Protein AF-A0A2D8Q5S5-F1 (afdb_monomer)

Structure (mmCIF, N/CA/C/O backbone):
data_AF-A0A2D8Q5S5-F1
#
_entry.id   AF-A0A2D8Q5S5-F1
#
loop_
_atom_site.group_PDB
_atom_site.id
_atom_site.type_symbol
_atom_site.label_atom_id
_atom_site.label_alt_id
_atom_site.label_comp_id
_atom_site.label_asym_id
_atom_site.label_entity_id
_atom_site.label_seq_id
_atom_site.pdbx_PDB_ins_code
_atom_site.Cartn_x
_atom_site.Cartn_y
_atom_site.Cartn_z
_atom_site.occupancy
_atom_site.B_iso_or_equiv
_atom_site.auth_seq_id
_atom_site.auth_comp_id
_atom_site.auth_asym_id
_atom_site.auth_atom_id
_atom_site.pdbx_PDB_model_num
ATOM 1 N N . ALA A 1 1 ? 8.266 -8.808 -18.128 1.00 79.50 1 ALA A N 1
ATOM 2 C CA . ALA A 1 1 ? 6.913 -9.110 -17.613 1.00 79.50 1 ALA A CA 1
ATOM 3 C C . ALA A 1 1 ? 6.603 -8.310 -16.350 1.00 79.50 1 ALA A C 1
ATOM 5 O O . ALA A 1 1 ? 5.717 -7.475 -16.415 1.00 79.50 1 ALA A O 1
ATOM 6 N N . VAL A 1 2 ? 7.335 -8.498 -15.240 1.00 90.12 2 VAL A N 1
ATOM 7 C CA . VAL A 1 2 ? 7.041 -7.787 -13.976 1.00 90.12 2 VAL A CA 1
ATOM 8 C C . VAL A 1 2 ? 7.251 -6.274 -14.090 1.00 90.12 2 VAL A C 1
ATOM 10 O O . VAL A 1 2 ? 6.326 -5.542 -13.785 1.00 90.12 2 VAL A O 1
ATOM 13 N N . LEU A 1 3 ? 8.385 -5.802 -14.623 1.00 92.81 3 LEU A N 1
ATOM 14 C CA . LEU A 1 3 ? 8.659 -4.359 -14.785 1.00 92.81 3 LEU A CA 1
ATOM 15 C C . LEU A 1 3 ? 7.538 -3.601 -15.520 1.00 92.81 3 LEU A C 1
ATOM 17 O O . LEU A 1 3 ? 7.053 -2.590 -15.026 1.00 92.81 3 LEU A O 1
ATOM 21 N N . ALA A 1 4 ? 7.044 -4.155 -16.631 1.00 91.56 4 ALA A N 1
ATOM 22 C CA . ALA A 1 4 ? 5.961 -3.549 -17.407 1.00 91.56 4 ALA A CA 1
ATOM 23 C C . ALA A 1 4 ? 4.639 -3.426 -16.622 1.00 91.56 4 ALA A C 1
ATOM 25 O O . ALA A 1 4 ? 3.892 -2.481 -16.848 1.00 91.56 4 ALA A O 1
ATOM 26 N N 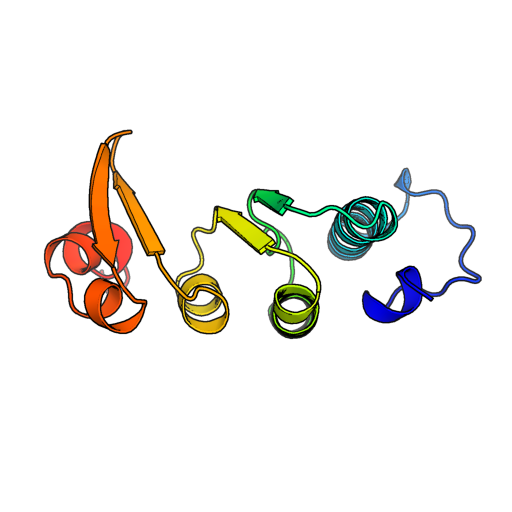. ARG A 1 5 ? 4.358 -4.333 -15.667 1.00 90.06 5 ARG A N 1
ATOM 27 C CA 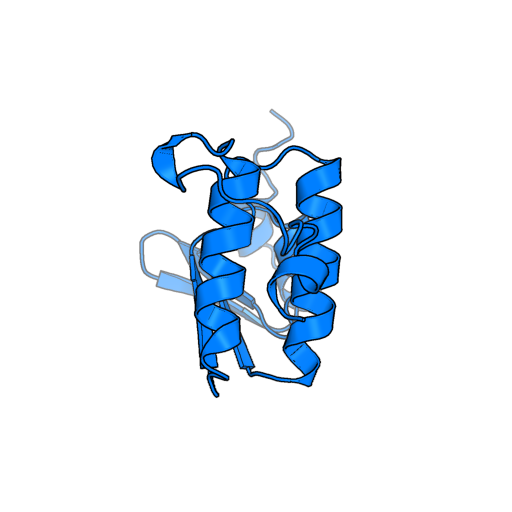. ARG A 1 5 ? 3.182 -4.223 -14.777 1.00 90.06 5 ARG A CA 1
ATOM 28 C C . ARG A 1 5 ? 3.258 -3.001 -13.863 1.00 90.06 5 ARG A C 1
ATOM 30 O O . ARG A 1 5 ? 2.224 -2.511 -13.443 1.00 90.06 5 ARG A O 1
ATOM 37 N N . PHE A 1 6 ? 4.467 -2.534 -13.574 1.00 92.19 6 PHE A N 1
ATOM 38 C CA . PHE A 1 6 ? 4.740 -1.343 -12.775 1.00 92.19 6 PHE A CA 1
ATOM 39 C C . PHE A 1 6 ? 5.067 -0.131 -13.659 1.00 92.19 6 PHE A C 1
ATOM 41 O O . PHE A 1 6 ? 5.720 0.799 -13.203 1.00 92.19 6 PHE A O 1
ATOM 48 N N . GLY A 1 7 ? 4.684 -0.145 -14.941 1.00 90.31 7 GLY A N 1
ATOM 49 C CA . GLY A 1 7 ? 4.931 0.973 -15.856 1.00 90.31 7 GLY A CA 1
ATOM 50 C C . GLY A 1 7 ? 6.413 1.255 -16.131 1.00 90.31 7 GLY A C 1
ATOM 51 O O . GLY A 1 7 ? 6.749 2.351 -16.568 1.00 90.31 7 GLY A O 1
ATOM 52 N N . LEU A 1 8 ? 7.305 0.294 -15.866 1.00 93.12 8 LEU A N 1
ATOM 53 C CA . LEU A 1 8 ? 8.738 0.416 -16.129 1.00 93.12 8 LEU A CA 1
ATOM 54 C C . LEU A 1 8 ? 9.099 -0.298 -17.432 1.00 93.12 8 LEU A C 1
ATOM 56 O O . LEU A 1 8 ? 8.731 -1.462 -17.632 1.00 93.12 8 LEU A O 1
ATOM 60 N N . ASP A 1 9 ? 9.859 0.379 -18.294 1.00 94.25 9 ASP A N 1
ATOM 61 C CA . ASP A 1 9 ? 10.360 -0.200 -19.540 1.00 94.25 9 ASP A CA 1
ATOM 62 C C . ASP A 1 9 ? 11.402 -1.301 -19.244 1.00 94.25 9 ASP A C 1
ATOM 64 O O . ASP A 1 9 ? 12.461 -1.020 -18.679 1.00 94.25 9 ASP A O 1
ATOM 68 N N . PRO A 1 10 ? 11.163 -2.568 -19.634 1.00 91.94 10 PRO A N 1
ATOM 69 C CA . PRO A 1 10 ? 12.140 -3.644 -19.463 1.00 91.94 10 PRO A CA 1
ATOM 70 C C . PRO A 1 10 ? 13.455 -3.447 -20.240 1.00 91.94 10 PRO A C 1
ATOM 72 O O . PRO A 1 10 ? 14.456 -4.113 -19.934 1.00 91.94 10 PRO A O 1
ATOM 75 N N . ALA A 1 11 ? 13.453 -2.597 -21.270 1.00 93.62 11 ALA A N 1
ATOM 76 C CA . ALA A 1 11 ? 14.638 -2.249 -22.045 1.00 93.62 11 ALA A CA 1
ATOM 77 C C . ALA A 1 11 ? 15.481 -1.153 -21.382 1.00 93.62 11 ALA A C 1
ATOM 79 O O . ALA A 1 11 ? 16.633 -0.976 -21.778 1.00 93.62 11 ALA A O 1
ATOM 80 N N . ASP A 1 12 ? 14.963 -0.475 -20.354 1.00 93.75 12 ASP A N 1
ATOM 81 C CA . ASP A 1 12 ? 15.715 0.536 -19.625 1.00 93.75 12 ASP A CA 1
ATOM 82 C 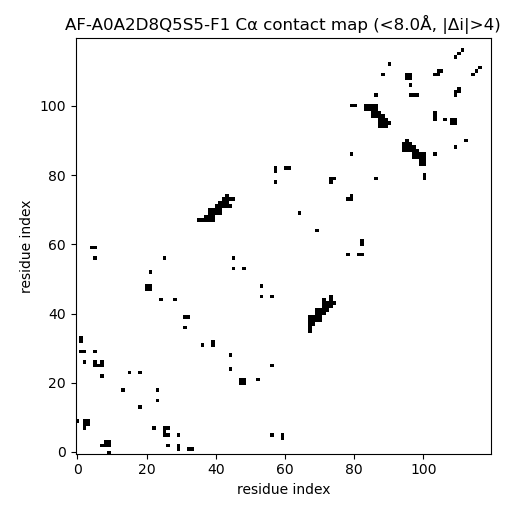C . ASP A 1 12 ? 16.962 -0.081 -18.963 1.00 93.75 12 ASP A C 1
ATOM 84 O O . ASP A 1 12 ? 16.953 -1.195 -18.419 1.00 93.75 12 ASP A O 1
ATOM 88 N N . ARG A 1 13 ? 18.081 0.636 -19.079 1.00 93.94 13 ARG A N 1
ATOM 89 C CA . ARG A 1 13 ? 19.404 0.260 -18.559 1.00 93.94 13 ARG A CA 1
ATOM 90 C C . ARG A 1 13 ? 20.001 1.333 -17.655 1.00 93.94 13 ARG A C 1
ATOM 92 O O . ARG A 1 13 ? 21.146 1.186 -17.226 1.00 93.94 13 ARG A O 1
ATOM 99 N N . ARG A 1 14 ? 19.258 2.403 -17.362 1.00 95.44 14 ARG A N 1
ATOM 100 C CA . ARG A 1 14 ? 19.681 3.426 -16.407 1.00 95.44 14 ARG A CA 1
ATOM 101 C C . ARG A 1 14 ? 19.953 2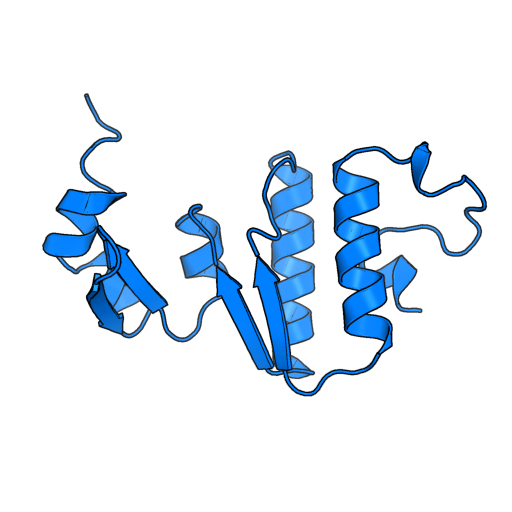.781 -15.037 1.00 95.44 14 ARG A C 1
ATOM 103 O O . ARG A 1 14 ? 19.174 1.934 -14.596 1.00 95.44 14 ARG A O 1
ATOM 110 N N . PRO A 1 15 ? 21.039 3.158 -14.339 1.00 95.31 15 PRO A N 1
ATOM 111 C CA . PRO A 1 15 ? 21.250 2.727 -12.962 1.00 95.31 15 PRO A CA 1
ATOM 112 C C . PRO A 1 15 ? 20.077 3.134 -12.062 1.00 95.31 15 PRO A C 1
ATOM 114 O O . PRO A 1 15 ? 19.567 4.244 -12.179 1.00 95.31 15 PRO A O 1
ATOM 117 N N . ALA A 1 16 ? 19.706 2.296 -11.091 1.00 93.50 16 ALA A N 1
ATOM 118 C CA . ALA A 1 16 ? 18.619 2.619 -10.158 1.00 93.50 16 ALA A CA 1
ATOM 119 C C . ALA A 1 16 ? 18.836 3.951 -9.406 1.00 93.50 16 ALA A C 1
ATOM 121 O O . ALA A 1 16 ? 17.880 4.618 -9.029 1.00 93.50 16 ALA A O 1
ATOM 122 N N . ALA A 1 17 ? 20.098 4.359 -9.225 1.00 94.62 17 ALA A N 1
ATOM 123 C CA . ALA A 1 17 ? 20.479 5.607 -8.568 1.00 94.62 17 ALA A CA 1
ATOM 124 C C . ALA A 1 17 ? 20.062 6.882 -9.325 1.00 94.62 17 ALA A C 1
ATOM 126 O O . ALA A 1 17 ? 20.031 7.944 -8.713 1.00 94.62 17 ALA A O 1
ATOM 127 N N . VAL A 1 18 ? 19.773 6.796 -10.629 1.00 95.94 18 VAL A N 1
ATOM 128 C CA . VAL A 1 18 ? 19.358 7.954 -11.444 1.00 95.94 18 VAL A CA 1
ATOM 129 C C . VAL A 1 18 ? 17.858 7.974 -11.741 1.00 95.94 18 VAL A C 1
ATOM 131 O O . VAL A 1 18 ? 17.392 8.855 -12.460 1.00 95.94 18 VAL A O 1
ATOM 134 N N . LEU A 1 19 ? 17.110 6.992 -11.232 1.00 93.12 19 LEU A N 1
ATOM 135 C CA . LEU A 1 19 ? 15.658 6.946 -11.363 1.00 93.12 19 LEU A CA 1
ATOM 136 C C . LEU A 1 19 ? 15.011 8.046 -10.520 1.00 93.12 19 LEU A C 1
ATOM 138 O O . LEU A 1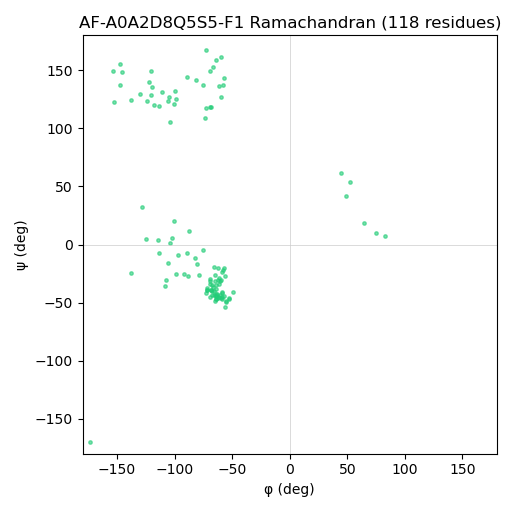 19 ? 15.516 8.405 -9.451 1.00 93.12 19 LEU A O 1
ATOM 142 N N . SER A 1 20 ? 13.865 8.548 -10.981 1.00 91.25 20 SER A N 1
ATOM 143 C CA . SER A 1 20 ? 13.021 9.409 -10.157 1.00 91.25 20 SER A CA 1
ATOM 144 C C . SER A 1 20 ? 12.574 8.667 -8.894 1.00 91.25 20 SER A C 1
ATOM 146 O O . SER A 1 20 ? 12.608 7.434 -8.824 1.00 91.25 20 SER A O 1
ATOM 148 N N . HIS A 1 21 ? 12.125 9.408 -7.881 1.00 89.75 21 HIS A N 1
ATOM 149 C CA . HIS A 1 21 ? 11.651 8.793 -6.642 1.00 89.75 21 HIS A CA 1
ATOM 150 C C . HIS A 1 21 ? 10.511 7.790 -6.899 1.00 89.75 21 HIS A C 1
ATOM 152 O O . HIS A 1 21 ? 10.567 6.657 -6.419 1.00 89.75 21 HIS A O 1
ATOM 158 N N . GLY A 1 22 ? 9.541 8.156 -7.744 1.00 90.25 22 GLY A N 1
ATOM 159 C CA . GLY A 1 22 ? 8.438 7.271 -8.113 1.00 90.25 22 GLY A CA 1
ATOM 160 C C . GLY A 1 22 ? 8.861 6.070 -8.962 1.00 90.25 22 GLY A C 1
ATOM 161 O O . GLY A 1 22 ? 8.403 4.953 -8.719 1.00 90.25 22 GLY A O 1
ATOM 162 N N . GLU A 1 23 ? 9.789 6.247 -9.908 1.00 92.06 23 GLU A N 1
ATOM 163 C CA . GLU A 1 23 ? 10.367 5.129 -10.671 1.00 92.06 23 GLU A CA 1
ATOM 164 C C . GLU A 1 23 ? 11.082 4.134 -9.751 1.00 92.06 23 GLU A C 1
ATOM 166 O O . GLU A 1 23 ? 10.903 2.921 -9.884 1.00 92.06 23 GLU A O 1
ATOM 171 N N . ARG A 1 24 ? 11.858 4.641 -8.788 1.00 93.06 24 ARG A N 1
ATOM 172 C CA . ARG A 1 24 ? 12.559 3.816 -7.807 1.00 93.06 24 ARG A CA 1
ATOM 173 C C . ARG A 1 24 ? 11.581 3.057 -6.910 1.00 93.06 24 ARG A C 1
ATOM 175 O O . ARG A 1 24 ? 11.757 1.854 -6.741 1.00 93.06 24 ARG A O 1
ATOM 182 N N . ARG A 1 25 ? 10.525 3.708 -6.413 1.00 92.25 25 ARG A N 1
ATOM 183 C CA . ARG A 1 25 ? 9.479 3.049 -5.611 1.00 92.25 25 ARG A CA 1
ATOM 184 C C . ARG A 1 25 ? 8.790 1.927 -6.393 1.00 92.25 25 ARG A C 1
ATOM 186 O O . ARG A 1 25 ? 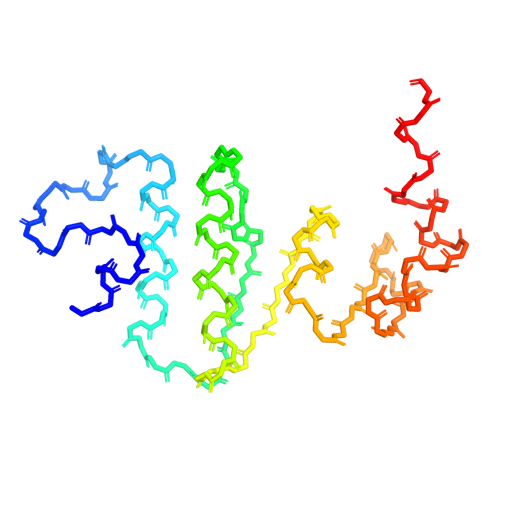8.658 0.809 -5.896 1.00 92.25 25 ARG A O 1
ATOM 193 N N . ARG A 1 26 ? 8.411 2.188 -7.651 1.00 92.75 26 ARG A N 1
ATOM 194 C CA . ARG A 1 26 ? 7.843 1.175 -8.562 1.00 92.75 26 ARG A CA 1
ATOM 195 C C . ARG A 1 26 ? 8.803 0.007 -8.781 1.00 92.75 26 ARG A C 1
ATOM 197 O O . ARG A 1 26 ? 8.372 -1.146 -8.768 1.00 92.75 26 ARG A O 1
ATOM 204 N N . LEU A 1 27 ? 10.097 0.285 -8.932 1.00 94.19 27 LEU A N 1
ATOM 205 C CA . LEU A 1 27 ? 11.121 -0.745 -9.093 1.00 94.19 27 LEU A CA 1
ATOM 206 C C . LEU A 1 27 ? 11.272 -1.603 -7.830 1.00 94.19 27 LEU A C 1
ATOM 208 O O . LEU A 1 27 ? 11.346 -2.824 -7.940 1.00 94.19 27 LEU A O 1
ATOM 212 N N . GLU A 1 28 ? 11.282 -0.999 -6.644 1.00 94.12 28 GLU A N 1
ATOM 213 C CA . GLU A 1 28 ? 11.390 -1.706 -5.361 1.00 94.12 28 GLU A CA 1
ATOM 214 C C . GLU A 1 28 ? 10.244 -2.714 -5.175 1.00 94.12 28 GLU A C 1
ATOM 216 O O . GLU A 1 28 ? 10.487 -3.892 -4.891 1.00 94.12 28 GLU A O 1
ATOM 221 N N . ILE A 1 29 ? 9.001 -2.298 -5.436 1.00 93.81 29 ILE A N 1
ATOM 222 C CA . ILE A 1 29 ? 7.838 -3.193 -5.343 1.00 93.81 29 ILE A CA 1
ATOM 223 C C . ILE A 1 29 ? 7.879 -4.255 -6.454 1.00 93.81 29 ILE A C 1
ATOM 225 O O . ILE A 1 29 ? 7.609 -5.431 -6.195 1.00 93.81 29 ILE A O 1
ATOM 229 N N . ALA A 1 30 ? 8.284 -3.892 -7.675 1.00 94.50 30 ALA A N 1
ATOM 230 C CA . ALA A 1 30 ? 8.454 -4.848 -8.769 1.00 94.50 30 ALA A CA 1
ATOM 231 C C . ALA A 1 30 ? 9.467 -5.951 -8.424 1.00 94.50 30 ALA A C 1
ATOM 233 O O . ALA A 1 30 ? 9.219 -7.126 -8.705 1.00 94.50 30 ALA A O 1
ATOM 234 N N . LEU A 1 31 ? 10.585 -5.596 -7.787 1.00 94.88 31 LEU A N 1
ATOM 235 C CA . LEU A 1 31 ? 11.587 -6.551 -7.313 1.00 94.88 31 LEU A CA 1
ATOM 236 C C . LEU A 1 31 ? 11.016 -7.469 -6.225 1.00 94.88 31 LEU A C 1
ATOM 238 O O . LEU A 1 31 ? 11.227 -8.681 -6.283 1.00 94.88 31 LEU A O 1
ATOM 242 N N . ALA A 1 32 ? 10.248 -6.927 -5.276 1.00 94.75 32 ALA A N 1
ATOM 243 C CA . ALA A 1 32 ? 9.589 -7.724 -4.244 1.00 94.75 32 ALA A CA 1
ATOM 244 C C . ALA A 1 32 ? 8.596 -8.738 -4.846 1.00 94.75 32 ALA A C 1
ATOM 246 O O . ALA A 1 32 ? 8.633 -9.923 -4.513 1.00 94.75 32 ALA A O 1
ATOM 247 N N . VAL A 1 33 ? 7.768 -8.307 -5.802 1.00 94.62 33 VAL A N 1
ATOM 248 C CA . VAL A 1 33 ? 6.793 -9.164 -6.500 1.00 94.62 33 VAL A CA 1
ATOM 249 C C . VAL A 1 33 ? 7.464 -10.211 -7.387 1.00 94.62 33 VAL A C 1
ATOM 251 O O . VAL A 1 33 ? 6.973 -11.338 -7.485 1.00 94.62 33 VAL A O 1
ATOM 254 N N . ALA A 1 34 ? 8.598 -9.890 -8.016 1.00 95.00 34 ALA A N 1
ATOM 255 C CA . ALA A 1 34 ? 9.324 -10.825 -8.877 1.00 95.00 34 ALA A CA 1
ATOM 256 C C . ALA A 1 34 ? 9.753 -12.111 -8.145 1.00 95.00 34 ALA A C 1
ATOM 258 O O . ALA A 1 34 ? 9.890 -13.157 -8.782 1.00 95.00 34 ALA A O 1
ATOM 259 N N . GLN A 1 35 ? 9.889 -12.058 -6.816 1.00 94.38 35 GLN A N 1
ATOM 260 C CA . GLN A 1 35 ? 10.196 -13.211 -5.966 1.00 94.38 35 GLN A CA 1
ATOM 261 C C . GLN A 1 35 ? 9.005 -14.161 -5.748 1.00 94.38 35 GLN A C 1
ATOM 263 O O . GLN A 1 35 ? 9.177 -15.218 -5.147 1.00 94.38 35 GLN A O 1
ATOM 268 N N . ARG A 1 36 ? 7.807 -13.815 -6.244 1.00 93.50 36 ARG A N 1
ATOM 269 C CA . ARG A 1 36 ? 6.553 -14.574 -6.067 1.00 93.50 36 ARG A CA 1
ATOM 270 C C . ARG A 1 36 ? 6.256 -14.887 -4.589 1.00 93.50 36 ARG A C 1
ATOM 272 O O . ARG A 1 36 ? 6.075 -16.055 -4.232 1.00 93.50 36 ARG A O 1
ATOM 279 N N . PRO A 1 37 ? 6.234 -13.871 -3.708 1.00 95.38 37 PRO A N 1
ATOM 280 C CA . PRO A 1 37 ? 6.015 -14.093 -2.289 1.00 95.38 37 PRO A CA 1
ATOM 281 C C . PRO A 1 37 ? 4.594 -14.596 -2.024 1.00 95.38 37 PRO A C 1
ATOM 283 O O . PRO A 1 37 ? 3.654 -14.268 -2.747 1.00 95.38 37 PRO A O 1
ATOM 286 N N . ARG A 1 38 ? 4.421 -15.349 -0.933 1.00 95.00 38 ARG A N 1
ATOM 287 C CA . ARG A 1 38 ? 3.088 -15.686 -0.399 1.00 95.00 38 ARG A CA 1
ATOM 288 C C . ARG A 1 38 ? 2.473 -14.538 0.411 1.00 95.00 38 ARG A C 1
ATOM 290 O O . ARG A 1 38 ? 1.255 -14.472 0.526 1.00 95.00 38 ARG A O 1
ATOM 297 N N . LEU A 1 39 ? 3.325 -13.685 0.982 1.00 96.62 39 LEU A N 1
ATOM 298 C CA . LEU A 1 39 ? 2.971 -12.498 1.754 1.00 96.62 39 LEU A CA 1
ATOM 299 C C . LEU A 1 39 ? 3.908 -11.358 1.356 1.00 96.62 39 LEU A C 1
ATOM 301 O O . LEU A 1 39 ? 5.127 -11.501 1.451 1.00 96.62 39 LEU A O 1
ATOM 305 N N . LEU A 1 40 ? 3.330 -10.243 0.934 1.00 96.75 40 LEU A N 1
ATOM 306 C CA . LEU A 1 40 ? 4.027 -9.009 0.615 1.00 96.75 40 LEU A CA 1
ATOM 307 C C . LEU A 1 40 ? 3.774 -7.987 1.728 1.00 96.75 40 LEU A C 1
ATOM 309 O O . LEU A 1 40 ? 2.623 -7.684 2.040 1.00 96.75 40 LEU A O 1
ATOM 313 N N . LEU A 1 41 ? 4.854 -7.480 2.321 1.00 96.88 41 LEU A N 1
ATOM 314 C CA . LEU A 1 41 ? 4.814 -6.408 3.313 1.00 96.88 41 LEU A CA 1
ATOM 315 C C . LEU A 1 41 ? 5.174 -5.098 2.616 1.00 96.88 41 LEU A C 1
ATOM 317 O O . LEU A 1 41 ? 6.249 -5.010 2.023 1.00 96.88 41 LEU A O 1
ATOM 321 N N . LEU A 1 42 ? 4.279 -4.118 2.659 1.00 95.56 42 LEU A N 1
ATOM 322 C CA . LEU A 1 42 ? 4.475 -2.814 2.031 1.00 95.56 42 LEU A CA 1
ATOM 323 C C . LEU A 1 42 ? 4.457 -1.725 3.102 1.00 95.56 42 LEU A C 1
ATOM 325 O O . LEU A 1 42 ? 3.469 -1.578 3.814 1.00 95.56 42 LEU A O 1
ATOM 329 N N . ASP A 1 43 ? 5.550 -0.980 3.210 1.00 94.62 43 ASP A N 1
ATOM 330 C CA . ASP A 1 43 ? 5.673 0.141 4.140 1.00 94.62 43 ASP A CA 1
ATOM 331 C C . ASP A 1 43 ? 5.552 1.448 3.353 1.00 94.62 43 ASP A C 1
ATOM 333 O O . ASP A 1 43 ? 6.442 1.780 2.562 1.00 94.62 43 ASP A O 1
ATOM 337 N N . GLU A 1 44 ? 4.398 2.099 3.491 1.00 94.00 44 GLU A N 1
ATOM 338 C CA . GLU A 1 44 ? 3.984 3.303 2.763 1.00 94.00 44 GLU A CA 1
ATOM 339 C C . GLU A 1 44 ? 4.279 3.232 1.247 1.00 94.00 44 GLU A C 1
ATOM 341 O O . GLU A 1 44 ? 5.094 4.002 0.716 1.00 94.00 44 GLU A O 1
ATOM 346 N N . PRO A 1 45 ? 3.687 2.260 0.516 1.00 92.81 45 PRO A N 1
ATOM 347 C CA . PRO A 1 45 ? 3.932 2.073 -0.914 1.00 92.81 45 PRO A CA 1
ATOM 348 C C . PRO A 1 45 ? 3.615 3.293 -1.792 1.00 92.81 45 PRO A C 1
ATOM 350 O O . PRO A 1 45 ? 4.147 3.364 -2.905 1.00 92.81 45 PRO A O 1
ATOM 353 N N . LEU A 1 46 ? 2.771 4.220 -1.333 1.00 92.50 46 LEU A N 1
ATOM 354 C CA . LEU A 1 46 ? 2.382 5.419 -2.080 1.00 92.50 46 LEU A CA 1
ATOM 355 C C . LEU A 1 46 ? 3.192 6.666 -1.711 1.00 92.50 46 LEU A C 1
ATOM 357 O O . LEU A 1 46 ? 3.112 7.677 -2.412 1.00 92.50 46 LEU A O 1
ATOM 361 N N . ALA A 1 47 ? 4.006 6.608 -0.654 1.00 88.75 47 ALA A N 1
ATOM 362 C CA . ALA A 1 47 ? 4.749 7.769 -0.185 1.00 88.75 47 ALA A CA 1
ATOM 363 C C . ALA A 1 47 ? 5.690 8.325 -1.267 1.00 88.75 47 ALA A C 1
ATOM 365 O O . ALA A 1 47 ? 6.534 7.609 -1.822 1.00 88.75 47 ALA A O 1
ATOM 366 N N . GLY A 1 48 ? 5.550 9.630 -1.522 1.00 85.44 48 GLY A N 1
ATOM 367 C CA . GLY A 1 48 ? 6.361 10.385 -2.477 1.00 85.44 48 GLY A CA 1
ATOM 368 C C . GLY A 1 48 ? 5.914 10.282 -3.940 1.00 85.44 48 GLY A C 1
ATOM 369 O O . GLY A 1 48 ? 6.631 10.778 -4.811 1.00 85.44 48 GLY A O 1
ATOM 370 N N . LEU A 1 49 ? 4.768 9.654 -4.221 1.00 89.69 49 LEU A N 1
ATOM 371 C CA . LEU A 1 49 ? 4.147 9.624 -5.547 1.00 89.69 49 LEU A CA 1
ATOM 372 C C . LEU A 1 49 ? 3.191 10.812 -5.739 1.00 89.69 49 LEU A C 1
ATOM 374 O O . LEU A 1 49 ? 2.517 11.239 -4.803 1.00 89.69 49 LEU A O 1
ATOM 378 N N . GLY A 1 50 ? 3.126 11.351 -6.961 1.00 89.62 50 GLY A N 1
ATOM 379 C CA . GLY A 1 50 ? 2.084 12.321 -7.326 1.00 89.62 50 GLY A CA 1
ATOM 380 C C . GLY A 1 50 ? 0.702 11.659 -7.481 1.00 89.62 50 GLY A C 1
ATOM 381 O O . GLY A 1 50 ? 0.638 10.437 -7.599 1.00 89.62 50 GLY A O 1
ATOM 382 N N . PRO A 1 51 ? -0.404 12.425 -7.565 1.00 89.38 51 PRO A N 1
ATOM 383 C CA . PRO A 1 51 ? -1.767 11.872 -7.611 1.00 89.38 51 PRO A CA 1
ATOM 384 C C . PRO A 1 51 ? -1.987 10.810 -8.701 1.00 89.38 51 PRO A C 1
ATOM 386 O O . PRO A 1 51 ? -2.484 9.719 -8.421 1.00 89.38 51 PRO A O 1
ATOM 389 N N . ASP A 1 52 ? -1.540 11.086 -9.929 1.00 90.50 52 ASP A N 1
ATOM 390 C CA . ASP A 1 52 ? -1.664 10.149 -11.054 1.00 90.50 52 ASP A CA 1
ATOM 391 C C . ASP A 1 52 ? -0.814 8.883 -10.848 1.00 90.50 52 ASP A C 1
ATOM 393 O O . ASP A 1 52 ? -1.218 7.772 -11.202 1.00 90.50 52 ASP A O 1
ATOM 397 N N . GLU A 1 53 ? 0.371 9.032 -10.252 1.00 89.94 53 GLU A N 1
ATOM 398 C CA . GLU A 1 53 ? 1.266 7.911 -9.963 1.00 89.94 53 GLU A CA 1
ATOM 399 C C . GLU A 1 53 ? 0.727 7.038 -8.825 1.00 89.94 53 GLU A C 1
ATOM 401 O O . GLU A 1 53 ? 0.806 5.810 -8.915 1.00 89.94 53 GLU A O 1
ATOM 406 N N . SER A 1 54 ? 0.143 7.651 -7.793 1.00 92.00 54 SER A N 1
ATOM 407 C CA . SER A 1 54 ? -0.540 6.962 -6.697 1.00 92.00 54 SER A CA 1
ATOM 408 C C . SER A 1 54 ? -1.735 6.171 -7.211 1.00 92.00 54 SER A C 1
ATOM 410 O O . SER A 1 54 ? -1.853 4.987 -6.902 1.00 92.00 54 SER A O 1
ATOM 412 N N . ALA A 1 55 ? -2.568 6.760 -8.074 1.00 92.12 55 ALA A N 1
ATOM 413 C CA . ALA A 1 55 ? -3.697 6.061 -8.687 1.00 92.12 55 ALA A CA 1
ATOM 414 C C . ALA A 1 55 ? -3.244 4.831 -9.498 1.00 92.12 55 ALA A C 1
ATOM 416 O O . ALA A 1 55 ? -3.793 3.736 -9.347 1.00 92.12 55 ALA A O 1
ATOM 417 N N . ALA A 1 56 ? -2.189 4.970 -10.308 1.00 91.38 56 ALA A N 1
ATOM 418 C CA . ALA A 1 56 ? -1.618 3.849 -11.056 1.00 91.38 56 ALA A CA 1
ATOM 419 C C . ALA A 1 56 ? -1.036 2.757 -10.135 1.00 91.38 56 ALA A C 1
ATOM 421 O O . ALA A 1 56 ? -1.167 1.556 -10.408 1.00 91.38 56 ALA A O 1
ATOM 422 N N . MET A 1 57 ? -0.404 3.155 -9.028 1.00 92.62 57 MET A N 1
ATOM 423 C CA . MET A 1 57 ? 0.122 2.225 -8.032 1.00 92.62 57 MET A CA 1
ATOM 424 C C . MET A 1 57 ? -1.002 1.483 -7.298 1.00 92.62 57 MET A C 1
ATOM 426 O O . MET A 1 57 ? -0.919 0.263 -7.150 1.00 92.62 57 MET A O 1
ATOM 430 N N . ILE A 1 58 ? -2.075 2.175 -6.905 1.00 94.56 58 ILE A N 1
ATOM 431 C CA . ILE A 1 58 ? -3.271 1.580 -6.294 1.00 94.56 58 ILE A CA 1
ATOM 432 C C . ILE A 1 58 ? -3.832 0.488 -7.205 1.00 94.56 58 ILE A C 1
ATOM 434 O O . ILE A 1 58 ? -4.033 -0.638 -6.756 1.00 94.56 58 ILE A O 1
ATOM 438 N N . GLU A 1 59 ? -4.006 0.756 -8.498 1.00 93.62 59 GLU A N 1
ATOM 439 C CA . GLU A 1 59 ? -4.513 -0.259 -9.428 1.00 93.62 59 GLU A CA 1
ATOM 440 C C . GLU A 1 59 ? -3.555 -1.449 -9.581 1.00 93.62 59 GLU A C 1
ATOM 442 O O . GLU A 1 59 ? -3.981 -2.608 -9.650 1.00 93.62 59 GLU A O 1
ATOM 447 N N . THR A 1 60 ? -2.246 -1.198 -9.529 1.00 92.88 60 THR A N 1
ATOM 448 C CA . THR A 1 60 ? -1.234 -2.261 -9.540 1.00 92.88 60 THR A CA 1
ATOM 449 C C . THR A 1 60 ? -1.334 -3.147 -8.292 1.00 92.88 60 THR A C 1
ATOM 451 O O . THR A 1 60 ? -1.366 -4.377 -8.402 1.00 92.88 60 THR A O 1
ATOM 454 N N . ILE A 1 61 ? -1.445 -2.552 -7.102 1.00 94.06 61 ILE A N 1
ATOM 455 C CA . ILE A 1 61 ? -1.597 -3.272 -5.827 1.00 94.06 61 ILE A CA 1
ATOM 456 C C . ILE A 1 61 ? -2.943 -4.014 -5.783 1.00 94.06 61 ILE A C 1
ATOM 458 O O . ILE A 1 61 ? -3.005 -5.182 -5.381 1.00 94.06 61 ILE A O 1
ATOM 462 N N . ARG A 1 62 ? -4.015 -3.392 -6.285 1.00 93.56 62 ARG A N 1
ATOM 463 C CA . ARG A 1 62 ? -5.346 -3.997 -6.437 1.00 93.56 62 ARG A CA 1
ATOM 464 C C . ARG A 1 62 ? -5.332 -5.211 -7.363 1.00 93.56 62 ARG A C 1
ATOM 466 O O . ARG A 1 62 ? -6.119 -6.130 -7.158 1.00 93.56 62 ARG A O 1
ATOM 473 N N . ALA A 1 63 ? -4.470 -5.259 -8.372 1.00 92.31 63 ALA A N 1
ATOM 474 C CA . ALA A 1 63 ? -4.302 -6.468 -9.174 1.00 92.31 63 ALA A CA 1
ATOM 475 C C . ALA A 1 63 ? -3.547 -7.558 -8.389 1.00 92.31 63 ALA A C 1
ATOM 477 O O . ALA A 1 63 ? -3.948 -8.724 -8.396 1.00 92.31 63 ALA A O 1
ATOM 478 N N . LEU A 1 64 ? -2.496 -7.174 -7.656 1.00 92.25 64 LEU A N 1
ATOM 479 C CA . LEU A 1 64 ? -1.621 -8.094 -6.919 1.00 92.25 64 LEU A CA 1
ATOM 480 C C . LEU A 1 64 ? -2.313 -8.847 -5.783 1.00 92.25 64 LEU A C 1
ATOM 482 O O . LEU A 1 64 ? -1.963 -9.999 -5.532 1.00 92.25 64 LEU A O 1
ATOM 486 N N . ARG A 1 65 ? -3.323 -8.259 -5.132 1.00 89.50 65 ARG A N 1
ATOM 487 C CA . ARG A 1 65 ? -4.080 -8.936 -4.057 1.00 89.50 65 ARG A CA 1
ATOM 488 C C . ARG A 1 65 ? -4.733 -10.258 -4.487 1.00 89.50 65 ARG A C 1
ATOM 490 O O . ARG A 1 65 ? -5.112 -11.056 -3.638 1.00 89.50 65 ARG A O 1
ATOM 497 N N . ARG A 1 66 ? -4.923 -10.481 -5.797 1.00 88.12 66 ARG A N 1
ATOM 498 C CA . ARG A 1 66 ? -5.460 -11.742 -6.346 1.00 88.12 66 ARG A CA 1
ATOM 499 C C . ARG A 1 66 ? -4.395 -12.836 -6.460 1.00 88.12 66 ARG A C 1
ATOM 501 O O . ARG A 1 66 ? -4.739 -14.001 -6.623 1.00 88.12 66 ARG A O 1
ATOM 508 N N . GLU A 1 67 ? -3.122 -12.460 -6.402 1.00 91.81 67 GLU A N 1
ATOM 509 C CA . GLU A 1 67 ? -1.965 -13.338 -6.589 1.00 91.81 67 GLU A CA 1
ATOM 510 C C . GLU A 1 67 ? -1.223 -13.607 -5.271 1.00 91.81 67 GLU A C 1
ATOM 512 O O . GLU A 1 67 ? -0.639 -14.677 -5.104 1.00 91.81 67 GLU A O 1
ATOM 517 N N . THR A 1 68 ? -1.232 -12.653 -4.335 1.00 94.38 68 THR A N 1
ATOM 518 C CA . THR A 1 68 ? -0.516 -12.744 -3.056 1.00 94.38 68 THR A CA 1
ATOM 519 C C . THR A 1 68 ? -1.260 -12.023 -1.935 1.00 94.38 68 THR A C 1
ATOM 521 O O . THR A 1 68 ? -2.041 -11.103 -2.181 1.00 94.38 68 THR A O 1
ATOM 524 N N . THR A 1 69 ? -1.017 -12.427 -0.688 1.00 96.50 69 THR A N 1
ATOM 525 C CA . THR A 1 69 ? -1.513 -11.695 0.482 1.00 96.50 69 THR A CA 1
ATOM 526 C C . THR A 1 69 ? -0.682 -10.434 0.679 1.00 96.50 69 THR A C 1
ATOM 528 O O . THR A 1 69 ? 0.542 -10.481 0.584 1.00 96.50 69 THR A O 1
ATOM 531 N N . ILE A 1 70 ? -1.333 -9.313 0.981 1.00 97.00 70 ILE A N 1
ATOM 532 C CA . ILE A 1 70 ? -0.672 -8.023 1.187 1.00 97.00 70 ILE A CA 1
ATOM 533 C C . ILE A 1 70 ? -0.992 -7.534 2.598 1.00 97.00 70 ILE A C 1
ATOM 535 O O . ILE A 1 70 ? -2.158 -7.479 2.984 1.00 97.00 70 ILE A O 1
ATOM 539 N N . LEU A 1 71 ? 0.044 -7.177 3.352 1.00 97.06 71 LEU A N 1
ATOM 540 C CA . LEU A 1 71 ? -0.067 -6.363 4.558 1.00 97.06 71 LEU A CA 1
ATOM 541 C C . LEU A 1 71 ? 0.630 -5.042 4.257 1.00 97.06 71 LEU A C 1
ATOM 543 O O . LEU A 1 71 ? 1.821 -5.043 3.946 1.00 97.06 71 LEU A O 1
ATOM 547 N N . MET A 1 72 ? -0.109 -3.939 4.328 1.00 95.88 72 MET A N 1
ATOM 548 C CA . MET A 1 72 ? 0.463 -2.615 4.122 1.00 95.88 72 MET A CA 1
ATOM 549 C C . MET A 1 72 ? 0.270 -1.726 5.338 1.00 95.88 72 MET A C 1
ATOM 551 O O . MET A 1 72 ? -0.731 -1.848 6.048 1.00 95.88 72 MET A O 1
ATOM 555 N N . VAL A 1 73 ? 1.227 -0.830 5.528 1.00 95.81 73 VAL A N 1
ATOM 556 C CA . VAL A 1 73 ? 1.107 0.340 6.390 1.00 95.81 73 VAL A CA 1
ATOM 557 C C . VAL A 1 73 ? 0.939 1.540 5.473 1.00 95.81 73 VAL A C 1
ATOM 559 O O . VAL A 1 73 ? 1.729 1.714 4.550 1.00 95.81 73 VAL A O 1
ATOM 562 N N . GLU A 1 74 ? -0.110 2.318 5.702 1.00 93.56 74 GLU A N 1
ATOM 563 C CA . GLU A 1 74 ? -0.388 3.551 4.975 1.00 93.56 74 GLU A CA 1
ATOM 564 C C . GLU A 1 74 ? -1.039 4.562 5.913 1.00 93.56 74 GLU A C 1
ATOM 566 O O . GLU A 1 74 ? -1.765 4.181 6.838 1.00 93.56 74 GLU A O 1
ATOM 571 N N . HIS A 1 75 ? -0.773 5.839 5.656 1.00 89.69 75 HIS A N 1
ATOM 572 C CA . HIS A 1 75 ? -1.443 6.957 6.321 1.00 89.69 75 HIS A CA 1
ATOM 573 C C . HIS A 1 75 ? -2.463 7.650 5.405 1.00 89.69 75 HIS A C 1
ATOM 575 O O . HIS A 1 75 ? -3.334 8.360 5.899 1.00 89.69 75 HIS A O 1
ATOM 581 N N . ASP A 1 76 ? -2.399 7.414 4.092 1.00 89.12 76 ASP A N 1
ATOM 582 C CA . ASP A 1 76 ? -3.420 7.860 3.145 1.00 89.12 76 ASP A CA 1
ATOM 583 C C . ASP A 1 76 ? -4.690 7.001 3.287 1.00 89.12 76 ASP A C 1
ATOM 585 O O . ASP A 1 76 ? -4.735 5.820 2.919 1.00 89.12 76 ASP A O 1
ATOM 589 N N . MET A 1 77 ? -5.750 7.604 3.828 1.00 87.25 77 MET A N 1
ATOM 590 C CA . MET A 1 77 ? -7.015 6.916 4.076 1.00 87.25 77 MET A CA 1
ATOM 591 C C . MET A 1 77 ? -7.763 6.557 2.786 1.00 87.25 77 MET A C 1
ATOM 593 O O . MET A 1 77 ? -8.449 5.531 2.762 1.00 87.25 77 MET A O 1
ATOM 597 N N . GLU A 1 78 ? -7.622 7.328 1.703 1.00 87.19 78 GLU A N 1
ATOM 598 C CA . GLU A 1 78 ? -8.229 6.978 0.414 1.00 87.19 78 GLU A CA 1
ATOM 599 C C . GLU A 1 78 ? -7.616 5.685 -0.123 1.00 87.19 78 GLU A C 1
ATOM 601 O O . GLU A 1 78 ? -8.338 4.765 -0.521 1.00 87.19 78 GLU A O 1
ATOM 606 N N . ALA A 1 79 ? -6.291 5.565 -0.045 1.00 90.94 79 ALA A N 1
ATOM 607 C CA . ALA A 1 79 ? -5.571 4.363 -0.438 1.00 90.94 79 ALA A CA 1
ATOM 608 C C . ALA A 1 79 ? -5.927 3.147 0.424 1.00 90.94 79 ALA A C 1
ATOM 610 O O . ALA A 1 79 ? -6.223 2.069 -0.108 1.00 90.94 79 ALA A O 1
ATOM 611 N N . VAL A 1 80 ? -5.944 3.319 1.751 1.00 93.31 80 VAL A N 1
ATOM 612 C CA . VAL A 1 80 ? -6.340 2.268 2.699 1.00 93.31 80 VAL A CA 1
ATOM 613 C C . VAL A 1 80 ? -7.729 1.748 2.350 1.00 93.31 80 VAL A C 1
ATOM 615 O O . VAL A 1 80 ? -7.919 0.540 2.202 1.00 93.31 80 VAL A O 1
ATOM 618 N N . PHE A 1 81 ? -8.695 2.642 2.153 1.00 91.00 81 PHE A N 1
ATOM 619 C CA . PHE A 1 81 ? -10.062 2.259 1.822 1.00 91.00 81 PHE A CA 1
ATOM 620 C C . PHE A 1 81 ? -10.210 1.669 0.419 1.00 91.00 81 PHE A C 1
ATOM 622 O O . PHE A 1 81 ? -11.061 0.807 0.204 1.00 91.00 81 PHE A O 1
ATOM 629 N N . ALA A 1 82 ? -9.387 2.101 -0.533 1.00 91.94 82 ALA A N 1
ATOM 630 C CA . ALA A 1 82 ? -9.390 1.562 -1.881 1.00 91.94 82 ALA A CA 1
ATOM 631 C C . ALA A 1 82 ? -8.855 0.121 -1.930 1.00 91.94 82 ALA A C 1
ATOM 633 O O . ALA A 1 82 ? -9.315 -0.668 -2.764 1.00 91.94 82 ALA A O 1
ATOM 634 N N . LEU A 1 83 ? -7.881 -0.222 -1.082 1.00 94.19 83 LEU A N 1
ATOM 635 C CA . LEU A 1 83 ? -7.096 -1.451 -1.207 1.00 94.19 83 LEU A CA 1
ATOM 636 C C . LEU A 1 83 ? -7.403 -2.517 -0.150 1.00 94.19 83 LEU A C 1
ATOM 638 O O . LEU A 1 83 ? -7.336 -3.708 -0.469 1.00 94.19 83 LEU A O 1
ATOM 642 N N . ALA A 1 84 ? -7.694 -2.118 1.087 1.00 95.44 84 ALA A N 1
ATOM 643 C CA . ALA A 1 84 ? -7.757 -3.031 2.221 1.00 95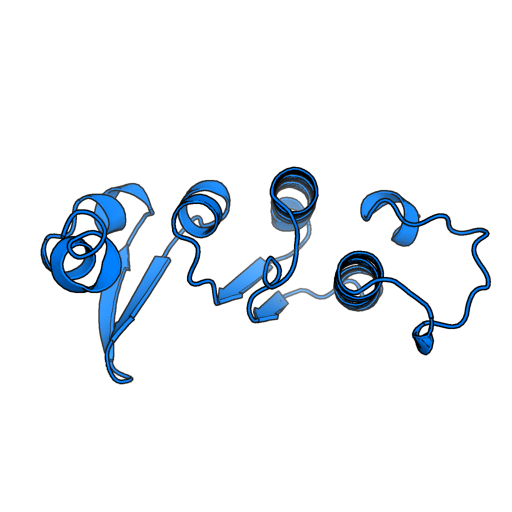.44 84 ALA A CA 1
ATOM 644 C C . ALA A 1 84 ? -9.096 -3.777 2.312 1.00 95.44 84 ALA A C 1
ATOM 646 O O . ALA A 1 84 ? -10.165 -3.207 2.130 1.00 95.44 84 ALA A O 1
ATOM 647 N N . ASP A 1 85 ? -9.032 -5.056 2.683 1.00 95.25 85 ASP A N 1
ATOM 648 C CA . ASP A 1 85 ? -10.212 -5.842 3.083 1.00 95.25 85 ASP A CA 1
ATOM 649 C C . ASP A 1 85 ? -10.505 -5.721 4.582 1.00 95.25 85 ASP A C 1
ATOM 651 O O . ASP A 1 85 ? -11.638 -5.870 5.037 1.00 95.25 85 ASP A O 1
ATOM 655 N N . ARG A 1 86 ? -9.456 -5.458 5.364 1.00 96.38 86 ARG A N 1
ATOM 656 C CA . ARG A 1 86 ? -9.495 -5.274 6.809 1.00 96.38 86 ARG A CA 1
ATOM 657 C C . ARG A 1 86 ? -8.430 -4.260 7.195 1.00 96.38 86 ARG A C 1
ATOM 659 O O . ARG A 1 86 ? -7.303 -4.328 6.713 1.00 96.38 86 ARG A O 1
ATOM 666 N N . VAL A 1 87 ? -8.787 -3.357 8.093 1.00 96.75 87 VAL A N 1
ATOM 667 C CA . VAL A 1 87 ? -7.960 -2.244 8.548 1.00 96.75 87 VAL A CA 1
ATOM 668 C C . VAL A 1 87 ? -7.796 -2.350 10.060 1.00 96.75 87 VAL A C 1
ATOM 670 O O . VAL A 1 87 ? -8.722 -2.734 10.773 1.00 96.75 87 VAL A O 1
ATOM 673 N N . THR A 1 88 ? -6.596 -2.061 10.556 1.00 96.12 88 THR A N 1
ATOM 674 C CA . THR A 1 88 ? -6.312 -1.909 11.989 1.00 96.12 88 THR A CA 1
ATOM 675 C C . THR A 1 88 ? -5.691 -0.540 12.182 1.00 96.12 88 THR A C 1
ATOM 677 O O . THR A 1 88 ? -4.682 -0.239 11.554 1.00 96.12 88 THR A O 1
ATOM 680 N N . VAL A 1 89 ? -6.298 0.280 13.034 1.00 94.69 89 VAL A N 1
ATOM 681 C CA . VAL A 1 89 ? -5.846 1.649 13.296 1.00 94.69 89 VAL A CA 1
ATOM 682 C C . VAL A 1 89 ? -5.020 1.653 14.572 1.00 94.69 89 VAL A C 1
ATOM 684 O O . VAL A 1 89 ? -5.477 1.172 15.615 1.00 94.69 89 VAL A O 1
ATOM 687 N N . LEU A 1 90 ? -3.797 2.171 14.484 1.00 93.38 90 LEU A N 1
ATOM 688 C CA . LEU A 1 90 ? -2.862 2.255 15.598 1.00 93.38 90 LEU A CA 1
ATOM 689 C C . LEU A 1 90 ? -2.670 3.715 16.006 1.00 93.38 90 LEU A C 1
ATOM 691 O O . LEU A 1 90 ? -2.367 4.551 15.170 1.00 93.38 90 LEU A O 1
ATOM 695 N N . VAL A 1 91 ? -2.767 4.000 17.304 1.00 91.38 91 VAL A N 1
ATOM 696 C CA . VAL A 1 91 ? -2.430 5.305 17.891 1.00 91.38 91 VAL A CA 1
ATOM 697 C C . VAL A 1 91 ? -1.502 5.069 19.073 1.00 91.38 91 VAL A C 1
ATOM 699 O O . VAL A 1 91 ? -1.783 4.228 19.929 1.00 91.38 91 VAL A O 1
ATOM 702 N N . ALA A 1 92 ? -0.373 5.783 19.113 1.00 90.62 92 ALA A N 1
ATOM 703 C CA . ALA A 1 92 ? 0.632 5.673 20.176 1.00 90.62 92 ALA A CA 1
ATOM 704 C C . ALA A 1 92 ? 1.030 4.211 20.498 1.00 90.62 92 ALA A C 1
ATOM 706 O O . ALA A 1 92 ? 1.135 3.808 21.659 1.00 90.62 92 ALA A O 1
ATOM 707 N N . GLY A 1 93 ? 1.202 3.391 19.454 1.00 92.25 93 GLY A N 1
ATOM 708 C CA . GLY A 1 93 ? 1.591 1.982 19.574 1.00 92.25 93 GLY A CA 1
ATOM 709 C C . GLY A 1 93 ? 0.484 1.032 20.049 1.00 92.25 93 GLY A C 1
ATOM 710 O O . GLY A 1 93 ? 0.772 -0.123 20.356 1.00 92.25 93 GLY A O 1
ATOM 711 N N . ARG A 1 94 ? -0.777 1.480 20.123 1.00 93.81 94 ARG A N 1
ATOM 712 C CA . ARG A 1 94 ? -1.925 0.648 20.513 1.00 93.81 94 ARG A CA 1
ATOM 713 C C . ARG A 1 94 ? -2.956 0.583 19.396 1.00 93.81 94 ARG A C 1
ATOM 715 O O . ARG A 1 94 ? -3.309 1.606 18.823 1.00 93.81 94 ARG A O 1
ATOM 722 N N . ALA A 1 95 ? -3.474 -0.614 19.129 1.00 95.06 95 ALA A N 1
ATOM 723 C CA . ALA A 1 95 ? -4.617 -0.782 18.239 1.00 95.06 95 ALA A CA 1
ATOM 724 C C . ALA A 1 95 ? -5.874 -0.211 18.911 1.00 95.06 95 ALA A C 1
ATOM 726 O O . ALA A 1 95 ? -6.273 -0.684 19.978 1.00 95.06 95 ALA A O 1
ATOM 727 N N . ILE A 1 96 ? -6.475 0.809 18.300 1.00 94.25 96 ILE A N 1
ATOM 728 C CA . ILE A 1 96 ? -7.676 1.477 18.823 1.00 94.25 96 ILE A CA 1
ATOM 729 C C . ILE A 1 96 ? -8.966 0.987 18.157 1.00 94.25 96 ILE A C 1
ATOM 731 O O . ILE A 1 96 ? -10.023 1.044 18.785 1.00 94.25 96 ILE A O 1
ATOM 735 N N . ALA A 1 97 ? -8.863 0.473 16.928 1.00 94.88 97 ALA A N 1
ATOM 736 C CA . ALA A 1 97 ? -9.962 -0.073 16.140 1.00 94.88 97 ALA A CA 1
ATOM 737 C C . ALA A 1 97 ? -9.437 -1.118 15.141 1.00 94.88 97 ALA A C 1
ATOM 739 O O . ALA A 1 97 ? -8.297 -1.022 14.676 1.00 94.88 97 ALA A O 1
ATOM 740 N N . ALA A 1 98 ? -10.254 -2.122 14.812 1.00 96.50 98 ALA A N 1
ATOM 741 C CA . ALA A 1 98 ? -9.938 -3.094 13.769 1.00 96.50 98 ALA A CA 1
ATOM 742 C C . ALA A 1 98 ? -11.211 -3.678 13.143 1.00 96.50 98 ALA A C 1
ATOM 744 O O . ALA A 1 98 ? -12.007 -4.303 13.842 1.00 96.50 98 ALA A O 1
ATOM 745 N N . GLY A 1 99 ? -11.367 -3.553 11.829 1.00 96.56 99 GLY A N 1
ATOM 746 C CA . GLY A 1 99 ? -12.603 -3.918 11.135 1.00 96.56 99 GLY A CA 1
ATOM 747 C C . GLY A 1 99 ? -12.473 -3.825 9.621 1.00 96.56 99 GLY A C 1
ATOM 748 O O . GLY A 1 99 ? -11.373 -3.685 9.089 1.00 96.56 99 GLY A O 1
ATOM 749 N N . SER A 1 100 ? -13.594 -3.936 8.925 1.00 96.75 100 SER A N 1
ATOM 750 C CA . SER A 1 100 ? -13.711 -3.593 7.508 1.00 96.75 100 SER A CA 1
ATOM 751 C C . SER A 1 100 ? -13.473 -2.089 7.279 1.00 96.75 100 SER A C 1
ATOM 753 O O . SER A 1 100 ? -13.627 -1.294 8.211 1.00 96.75 100 SER A O 1
ATOM 755 N N . PRO A 1 101 ? -13.122 -1.668 6.051 1.00 94.56 101 PRO A N 1
ATOM 756 C CA . PRO A 1 101 ? -13.011 -0.253 5.697 1.00 94.56 101 PRO A CA 1
ATOM 757 C C . PRO A 1 101 ? -14.226 0.589 6.108 1.00 94.56 101 PRO A C 1
ATOM 759 O O . PRO A 1 101 ? -14.055 1.690 6.622 1.00 94.56 101 PRO A O 1
ATOM 762 N N . ASP A 1 102 ? -15.441 0.063 5.935 1.00 93.62 102 ASP A N 1
ATOM 763 C CA . ASP A 1 102 ? -16.674 0.791 6.246 1.00 93.62 102 ASP A CA 1
ATOM 764 C C . ASP A 1 102 ? -16.897 0.943 7.757 1.00 93.62 102 ASP A C 1
ATOM 766 O O . ASP A 1 102 ? -17.277 2.020 8.214 1.00 93.62 102 ASP A O 1
ATOM 770 N N . GLU A 1 103 ? -16.591 -0.093 8.547 1.00 95.12 103 GLU A N 1
ATOM 771 C CA . GLU A 1 103 ? -16.619 -0.008 10.014 1.00 95.12 103 GLU A CA 1
ATOM 772 C C . GLU A 1 103 ? -15.592 1.003 10.533 1.00 95.12 103 GLU A C 1
ATOM 774 O O . GLU A 1 103 ? -15.911 1.805 11.406 1.00 95.12 103 GLU A O 1
ATOM 779 N N . ILE A 1 104 ? -14.375 0.998 9.975 1.00 94.56 104 ILE A N 1
ATOM 780 C CA . ILE A 1 104 ? -13.310 1.929 10.368 1.00 94.56 104 ILE A CA 1
ATOM 781 C C . ILE A 1 104 ? -13.643 3.368 9.972 1.00 94.56 104 ILE A C 1
ATOM 783 O O . ILE A 1 104 ? -13.418 4.276 10.769 1.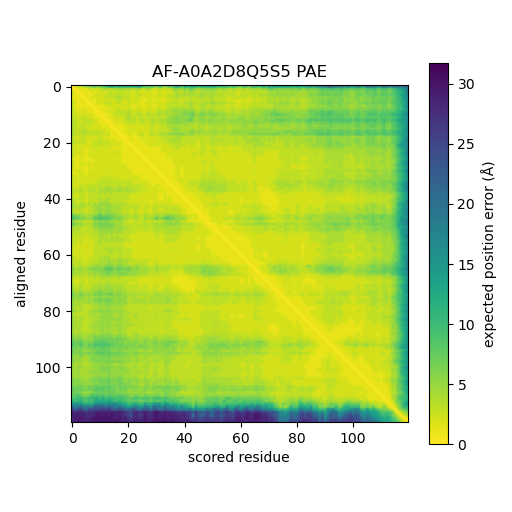00 94.56 104 ILE A O 1
ATOM 787 N N . ARG A 1 105 ? -14.222 3.590 8.786 1.00 90.94 105 ARG A N 1
ATOM 788 C CA . ARG A 1 105 ? -14.652 4.924 8.340 1.00 90.94 105 ARG A CA 1
ATOM 789 C C . ARG A 1 105 ? -15.720 5.525 9.256 1.00 90.94 105 ARG A C 1
ATOM 791 O O . ARG A 1 105 ? -15.753 6.736 9.431 1.00 90.94 105 ARG A O 1
ATOM 798 N N . ALA A 1 106 ? -16.588 4.690 9.824 1.00 92.06 106 ALA A N 1
ATOM 799 C CA . ALA A 1 106 ? -17.653 5.119 10.723 1.00 92.06 106 ALA A CA 1
ATOM 800 C C . ALA A 1 106 ? -17.242 5.158 12.209 1.00 92.06 106 ALA A C 1
ATOM 802 O O . ALA A 1 106 ? -18.037 5.611 13.035 1.00 92.06 106 ALA A O 1
ATOM 803 N N . ASP A 1 107 ? -16.048 4.678 12.578 1.00 92.44 107 ASP A N 1
ATOM 804 C CA . ASP A 1 107 ? -15.617 4.596 13.977 1.00 92.44 107 ASP A CA 1
ATOM 805 C C . ASP A 1 107 ? -15.292 5.999 14.532 1.00 92.44 107 ASP A C 1
ATOM 807 O O . ASP A 1 107 ? -14.339 6.639 14.074 1.00 92.44 107 ASP A O 1
ATOM 811 N N . PRO A 1 108 ? -16.011 6.487 15.564 1.00 91.19 108 PRO A N 1
ATOM 812 C CA . PRO A 1 108 ? -15.786 7.819 16.123 1.00 91.19 108 PRO A CA 1
ATOM 813 C C . PRO A 1 108 ? -14.369 8.045 16.664 1.00 91.19 108 PRO A C 1
ATOM 815 O O . PRO A 1 108 ? -13.883 9.174 16.639 1.00 91.19 108 PRO A O 1
ATOM 818 N N . LYS A 1 109 ? -13.690 6.999 17.158 1.00 89.50 109 LYS A N 1
ATOM 819 C CA . LYS A 1 109 ? -12.307 7.102 17.652 1.00 89.50 109 LYS A CA 1
ATOM 820 C C . LYS A 1 109 ? -11.326 7.278 16.505 1.00 89.50 109 LYS A C 1
ATOM 822 O O . LYS A 1 109 ? -10.346 7.997 16.660 1.00 89.50 109 LYS A O 1
ATOM 827 N N . VAL A 1 110 ? -11.580 6.607 15.383 1.00 89.56 110 VAL A N 1
ATOM 828 C CA . VAL A 1 110 ? -10.769 6.743 14.169 1.00 89.56 110 VAL A CA 1
ATOM 829 C C . VAL A 1 110 ? -10.990 8.118 13.563 1.00 89.56 110 VAL A C 1
ATOM 831 O O . VAL A 1 110 ? -10.015 8.794 13.254 1.00 89.56 110 VAL A O 1
ATOM 834 N N . ILE A 1 111 ? -12.247 8.566 13.480 1.00 89.00 111 ILE A N 1
ATOM 835 C CA . ILE A 1 111 ? -12.571 9.909 12.997 1.00 89.00 111 ILE A CA 1
ATOM 836 C C . ILE A 1 111 ? -11.838 10.953 13.839 1.00 89.00 111 ILE A C 1
ATOM 838 O O . ILE A 1 111 ? -11.071 11.732 13.294 1.00 89.00 111 ILE A O 1
ATOM 842 N N . ALA A 1 112 ? -11.981 10.913 15.165 1.00 86.88 112 ALA A N 1
ATOM 843 C CA . ALA A 1 112 ? -11.326 11.874 16.049 1.00 86.88 112 ALA A CA 1
ATOM 844 C C . ALA A 1 112 ? -9.787 11.847 15.981 1.00 86.88 112 ALA A C 1
ATOM 846 O O . ALA A 1 112 ? -9.164 12.864 16.251 1.00 86.88 112 ALA A O 1
ATOM 847 N N . ALA A 1 113 ? -9.174 10.702 15.664 1.00 82.12 113 ALA A N 1
ATOM 848 C CA . ALA A 1 113 ? -7.718 10.554 15.646 1.00 82.12 113 ALA A CA 1
ATOM 849 C C . ALA A 1 113 ? -7.064 10.825 14.279 1.00 82.12 113 ALA A C 1
ATOM 851 O O . ALA A 1 113 ? -5.876 11.123 14.251 1.00 82.12 113 ALA A O 1
ATOM 852 N N . TYR A 1 114 ? -7.796 10.660 13.171 1.00 74.62 114 TYR A N 1
ATOM 853 C CA . TYR A 1 114 ? -7.226 10.665 11.815 1.00 74.62 114 TYR A CA 1
ATOM 854 C C . TYR A 1 114 ? -8.041 11.430 10.766 1.00 74.62 114 TYR A C 1
ATOM 856 O O . TYR A 1 114 ? -7.466 11.829 9.765 1.00 74.62 114 TYR A O 1
ATOM 864 N N . LEU A 1 115 ? -9.357 11.605 10.943 1.00 70.94 115 LEU A N 1
ATOM 865 C CA . LEU A 1 115 ? -10.229 12.264 9.948 1.00 70.94 115 LEU A CA 1
ATOM 866 C C . LEU A 1 115 ? -10.812 13.600 10.445 1.00 70.94 115 LEU A C 1
ATOM 868 O O . LEU A 1 115 ? -11.495 14.289 9.697 1.00 70.94 115 LEU A O 1
ATOM 872 N N . GLY A 1 116 ? -10.612 13.930 11.722 1.00 57.75 116 GLY A N 1
ATOM 873 C CA . GLY A 1 116 ? -11.255 15.038 12.430 1.00 57.75 116 GLY A CA 1
ATOM 874 C C . GLY A 1 116 ? -10.382 16.278 12.614 1.00 57.75 116 GLY A C 1
ATOM 875 O O . GLY A 1 116 ? -10.817 17.198 13.299 1.00 57.75 116 GLY A O 1
ATOM 876 N N . GLU A 1 117 ? -9.182 16.315 12.030 1.00 51.19 117 GLU A N 1
ATOM 877 C CA . GLU A 1 117 ? -8.280 17.481 12.075 1.00 51.19 117 GLU A CA 1
ATOM 878 C C . GLU A 1 117 ? -8.045 18.138 10.697 1.00 51.19 117 GLU A C 1
ATOM 880 O O . GLU A 1 117 ? -7.322 19.124 10.623 1.00 51.19 117 GLU A O 1
ATOM 885 N N . ASP A 1 118 ? -8.708 17.681 9.625 1.00 46.84 118 ASP A N 1
ATOM 886 C CA . ASP A 1 118 ? -8.586 18.278 8.277 1.00 46.84 118 ASP A CA 1
ATOM 887 C C . ASP A 1 118 ? -9.569 19.448 8.007 1.00 46.84 118 ASP A C 1
ATOM 889 O O . ASP A 1 118 ? -9.693 19.912 6.875 1.00 46.84 118 ASP A O 1
ATOM 893 N N . GLU A 1 119 ? -10.253 19.975 9.033 1.00 38.97 119 GLU A N 1
ATOM 894 C CA . GLU A 1 119 ? -11.151 21.147 8.915 1.00 38.97 119 GLU A CA 1
ATOM 895 C C . GLU A 1 119 ? -10.876 22.275 9.941 1.00 38.97 119 GLU A C 1
ATOM 897 O O . GLU A 1 119 ? -11.799 22.991 10.337 1.00 38.97 119 GLU A O 1
ATOM 902 N N . ALA A 1 120 ? -9.622 22.483 10.363 1.00 34.62 120 ALA A N 1
ATOM 903 C CA . ALA A 1 120 ? -9.237 23.655 11.170 1.00 34.62 120 ALA A CA 1
ATOM 904 C C . ALA A 1 120 ? -8.289 24.614 10.434 1.00 34.62 120 ALA A C 1
ATOM 906 O O . ALA A 1 120 ? -7.216 24.165 9.976 1.00 34.62 120 ALA A O 1
#

Foldseek 3Di:
DLCVLLVHDPPDDDPLVPDDPLSNLSVVVSVQCVVQDQEAEEEASCPPPDPVSSVSVLVSLQVCVVRHHYDYDHLPLVSCLSRDQKDFDDDPRDTPDIGGSVCLVPDPVNCVPRVVPPPD

Mean predicted aligned error: 4.63 Å

pLDDT: mean 90.47, std 10.21, range [34.62, 97.06]

Sequence (120 aa):
AVLARFGLDPADRRPAAVLSHGERRRLEIALAVAQRPRLLLLDEPLAGLGPDESAAMIETIRALRRETTILMVEHDMEAVFALADRVTVLVAGRAIAAGSPDEIRADPKVIAAYLGEDEA

Nearest PDB structures (foldseek):
  7ch8-assembly1_I  TM=8.947E-01  e=3.001E-06  Pseudomonas aeruginosa PAO1
  5lj7-assembly1_B  TM=8.710E-01  e=8.751E-05  Aggregatibacter actinomycetemcomitans
  7lkp-assembly1_A  TM=8.492E-01  e=9.871E-05  Homo sapiens
  5lil-assembly1_B  TM=8.613E-01  e=1.256E-04  Aggregatibacter actinomycetemcomitans
  5lj6-assembly1_A  TM=8.620E-01  e=2.588E-04  Aggregatibacter actinomycetemcomitans

Radius of gyration: 16.08 Å; Cα contacts (8 Å, |Δi|>4): 122; chains: 1; bounding box: 39×39×43 Å

Solvent-accessible surface area (backbone atoms only — not comparable to full-atom values): 7374 Å² total; per-residue (Å²): 114,58,44,52,68,56,77,35,67,81,84,67,77,76,60,73,89,76,47,53,72,50,57,40,52,39,49,54,53,35,57,56,55,69,68,66,47,74,65,46,80,37,79,41,81,55,71,82,44,55,74,71,53,34,55,54,46,50,53,45,51,59,56,43,59,80,78,28,47,74,51,73,48,71,87,55,62,69,57,48,55,72,64,46,78,60,47,72,45,70,57,98,91,36,81,78,48,73,37,41,46,68,57,47,71,69,31,68,69,48,31,66,73,74,65,62,71,86,86,122

Secondary structure (DSSP, 8-state):
-HHHHTT--TT----GGGS-HHHHHHHH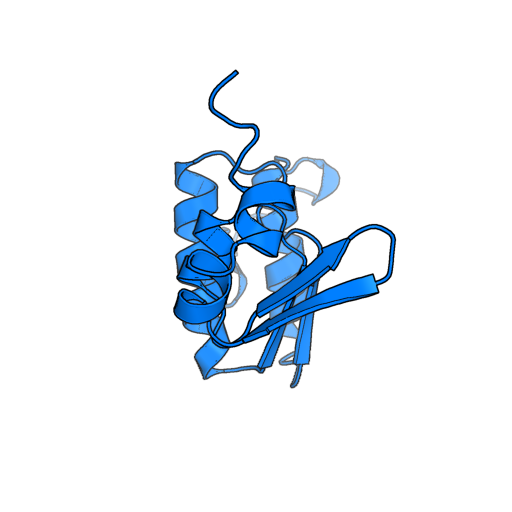HHHHHHT--SEEEEESTTTT--HHHHHHHHHHHHHHTTTSEEEEE-S-HHHHHHH-SSEEEEETTEEEEEE-HHHHHH-HHHIIIIISSTT-